Protein AF-A0AAV4DR13-F1 (afdb_monomer_lite)

Sequence (165 aa):
MATIQSHQEHNSDQFRDYDYERSIERLSKRLAYLLRYGAIKEGLDVDDNGYVELKNLCSTNLLKNYPEEEVLKSIKSSTSNRHTKRYDCRERNGQTYVRAAYLRNFERSPYHGKTKVKTLFEVSIVCVLNNLEDFDLESFPEEHILSNERNRVTTGTENEQGRNK

Structure (mmCIF, N/CA/C/O backbone):
data_AF-A0AAV4DR13-F1
#
_entry.id   AF-A0AAV4DR13-F1
#
loop_
_atom_site.group_PDB
_atom_site.id
_atom_site.type_symbol
_atom_site.label_atom_id
_atom_site.label_alt_id
_atom_site.label_comp_id
_atom_site.label_asym_id
_atom_site.label_entity_id
_atom_site.label_seq_id
_atom_site.pdbx_PDB_ins_code
_atom_site.Cartn_x
_atom_site.Cartn_y
_atom_site.Cartn_z
_atom_site.occupancy
_atom_site.B_iso_or_equiv
_atom_site.auth_seq_id
_atom_site.auth_comp_id
_atom_site.auth_asym_id
_atom_site.auth_atom_id
_atom_site.pdbx_PDB_model_num
ATOM 1 N N . MET A 1 1 ? 5.158 -15.222 61.731 1.00 36.53 1 MET A N 1
ATOM 2 C CA . MET A 1 1 ? 5.735 -15.761 60.482 1.00 36.53 1 MET A CA 1
ATOM 3 C C . MET A 1 1 ? 4.866 -15.327 59.316 1.00 36.53 1 MET A C 1
ATOM 5 O O . MET A 1 1 ? 3.891 -15.996 59.014 1.00 36.53 1 MET A O 1
ATOM 9 N N . ALA A 1 2 ? 5.166 -14.180 58.715 1.00 46.34 2 ALA A N 1
ATOM 10 C CA . ALA A 1 2 ? 4.504 -13.724 57.498 1.00 46.34 2 ALA A CA 1
ATOM 11 C C . ALA A 1 2 ? 5.487 -12.868 56.695 1.00 46.34 2 ALA A C 1
ATOM 13 O O . ALA A 1 2 ? 6.345 -12.221 57.298 1.00 46.34 2 ALA A O 1
ATOM 14 N N . THR A 1 3 ? 5.282 -12.833 55.377 1.00 48.25 3 THR A N 1
ATOM 15 C CA . THR A 1 3 ? 5.924 -11.976 54.356 1.00 48.25 3 THR A CA 1
ATOM 16 C C . THR A 1 3 ? 6.957 -12.673 53.471 1.00 48.25 3 THR A C 1
ATOM 18 O O . THR A 1 3 ? 8.138 -12.388 53.587 1.00 48.25 3 THR A O 1
ATOM 21 N N . ILE A 1 4 ? 6.497 -13.523 52.539 1.00 50.16 4 ILE A N 1
ATOM 22 C CA . ILE A 1 4 ? 7.116 -13.711 51.207 1.00 50.16 4 ILE A CA 1
ATOM 23 C C . ILE A 1 4 ? 5.999 -14.102 50.217 1.00 50.16 4 ILE A C 1
ATOM 25 O O . ILE A 1 4 ? 5.771 -15.280 49.967 1.00 50.16 4 ILE A O 1
ATOM 29 N N . GLN A 1 5 ? 5.241 -13.130 49.701 1.00 49.84 5 GLN A N 1
ATOM 30 C CA . GLN A 1 5 ? 4.237 -13.358 48.645 1.00 49.84 5 GLN A CA 1
ATOM 31 C C . GLN A 1 5 ? 3.883 -12.026 47.955 1.00 49.84 5 GLN A C 1
ATOM 33 O O . GLN A 1 5 ? 2.779 -11.518 48.084 1.00 49.84 5 GLN A O 1
ATOM 38 N N . SER A 1 6 ? 4.851 -11.381 47.293 1.00 46.28 6 SER A N 1
ATOM 39 C CA . SER A 1 6 ? 4.581 -10.141 46.531 1.00 46.28 6 SER A CA 1
ATOM 40 C C . SER A 1 6 ? 5.582 -9.833 45.404 1.00 46.28 6 SER A C 1
ATOM 42 O O . SER A 1 6 ? 5.671 -8.695 44.950 1.00 46.28 6 SER A O 1
ATOM 44 N N . HIS A 1 7 ? 6.355 -10.813 44.917 1.00 46.06 7 HIS A N 1
ATOM 45 C CA . HIS A 1 7 ? 7.421 -10.560 43.925 1.00 46.06 7 HIS A CA 1
ATOM 46 C C . HIS A 1 7 ? 7.294 -11.308 42.587 1.00 46.06 7 HIS A C 1
ATOM 48 O O . HIS A 1 7 ? 8.222 -11.248 41.787 1.00 46.06 7 HIS A O 1
ATOM 54 N N . GLN A 1 8 ? 6.168 -11.968 42.289 1.00 47.41 8 GLN A N 1
ATOM 55 C CA . GLN A 1 8 ? 6.023 -12.729 41.032 1.00 47.41 8 GLN A CA 1
ATOM 56 C C . GLN A 1 8 ? 5.055 -12.151 39.984 1.00 47.41 8 GLN A C 1
ATOM 58 O O . GLN A 1 8 ? 5.131 -12.574 38.837 1.00 47.41 8 GLN A O 1
ATOM 63 N N . GLU A 1 9 ? 4.220 -11.158 40.297 1.00 50.38 9 GLU A N 1
ATOM 64 C CA . GLU A 1 9 ? 3.181 -10.689 39.353 1.00 50.38 9 GLU A CA 1
ATOM 65 C C . GLU A 1 9 ? 3.634 -9.553 38.412 1.00 50.38 9 GLU A C 1
ATOM 67 O O . GLU A 1 9 ? 3.063 -9.362 37.345 1.00 50.38 9 GLU A O 1
ATOM 72 N N . HIS A 1 10 ? 4.717 -8.835 38.730 1.00 49.06 10 HIS A N 1
ATOM 73 C CA . HIS A 1 10 ? 5.124 -7.647 37.961 1.00 49.06 10 HIS A CA 1
ATOM 74 C C . HIS A 1 10 ? 5.841 -7.932 36.625 1.00 49.06 10 HIS A C 1
ATOM 76 O O . HIS A 1 10 ? 5.950 -7.034 35.791 1.00 49.06 10 HIS A O 1
ATOM 82 N N . ASN A 1 11 ? 6.331 -9.157 36.403 1.00 55.53 11 ASN A N 1
ATOM 83 C CA . ASN A 1 11 ? 7.100 -9.513 35.199 1.00 55.53 11 ASN A CA 1
ATOM 84 C C . ASN A 1 11 ? 6.222 -9.956 34.014 1.00 55.53 11 ASN A C 1
ATOM 86 O O . ASN A 1 11 ? 6.644 -9.834 32.866 1.00 55.53 11 ASN A O 1
ATOM 90 N N . SER A 1 12 ? 5.011 -10.467 34.262 1.00 59.28 12 SER A N 1
ATOM 91 C CA . SER A 1 12 ? 4.116 -10.948 33.198 1.00 59.28 12 SER A CA 1
ATOM 92 C C . SER A 1 12 ? 3.449 -9.817 32.413 1.00 59.28 12 SER A C 1
ATOM 94 O O . SER A 1 12 ? 3.249 -9.960 31.208 1.00 59.28 12 SER A O 1
ATOM 96 N N . ASP A 1 13 ? 3.150 -8.692 33.066 1.00 61.81 13 ASP A N 1
ATOM 97 C CA . ASP A 1 13 ? 2.506 -7.542 32.416 1.00 61.81 13 ASP A CA 1
ATOM 98 C C . ASP A 1 13 ? 3.488 -6.741 31.551 1.00 61.81 13 ASP A C 1
ATOM 100 O O . ASP A 1 13 ? 3.164 -6.403 30.414 1.00 61.81 13 ASP A O 1
ATOM 104 N N . GLN A 1 14 ? 4.731 -6.542 32.010 1.00 65.50 14 GLN A N 1
ATOM 105 C CA . GLN A 1 14 ? 5.763 -5.869 31.203 1.00 65.50 14 GLN A CA 1
ATOM 106 C C . GLN A 1 14 ? 6.098 -6.625 29.910 1.00 65.50 14 GLN A C 1
ATOM 108 O O . GLN A 1 14 ? 6.362 -6.007 28.879 1.00 65.50 14 GLN A O 1
ATOM 113 N N . PHE A 1 15 ? 6.077 -7.961 29.943 1.00 63.91 15 PHE A N 1
ATOM 114 C CA . PHE A 1 15 ? 6.335 -8.776 28.755 1.00 63.91 15 PHE A CA 1
ATOM 115 C C . PHE A 1 15 ? 5.200 -8.659 27.724 1.00 63.91 15 PHE A C 1
ATOM 117 O O . PHE A 1 15 ? 5.446 -8.602 26.519 1.00 63.91 15 PHE A O 1
ATOM 124 N N . ARG A 1 16 ? 3.951 -8.567 28.200 1.00 71.12 16 ARG A N 1
ATOM 125 C CA . ARG A 1 16 ? 2.759 -8.415 27.356 1.00 71.12 16 ARG A CA 1
ATOM 126 C C . ARG A 1 16 ? 2.733 -7.078 26.614 1.00 71.12 16 ARG A C 1
ATOM 128 O O . ARG A 1 16 ? 2.368 -7.051 25.438 1.00 71.12 16 ARG A O 1
ATOM 135 N N . ASP A 1 17 ? 3.152 -6.003 27.277 1.00 77.69 17 ASP A N 1
ATOM 136 C CA . ASP A 1 17 ? 3.181 -4.662 26.687 1.00 77.69 17 ASP A CA 1
ATOM 137 C C . ASP A 1 17 ? 4.208 -4.552 25.550 1.00 77.69 17 ASP A C 1
ATOM 139 O O . ASP A 1 17 ? 3.898 -4.004 24.490 1.00 77.69 17 ASP A O 1
ATOM 143 N N . TYR A 1 18 ? 5.391 -5.158 25.702 1.00 84.62 18 TYR A N 1
ATOM 144 C CA . TYR A 1 18 ? 6.430 -5.128 24.667 1.00 84.62 18 TYR A CA 1
ATOM 145 C C . TYR A 1 18 ? 5.992 -5.804 23.357 1.00 84.62 18 TYR A C 1
ATOM 147 O O . TYR A 1 18 ? 6.175 -5.262 22.260 1.00 84.62 18 TYR A O 1
ATOM 155 N N . ASP A 1 19 ? 5.386 -6.990 23.450 1.00 84.00 19 ASP A N 1
ATOM 156 C CA . ASP A 1 19 ? 4.913 -7.719 22.270 1.00 84.00 19 ASP A CA 1
ATOM 157 C C . ASP A 1 19 ? 3.757 -6.991 21.569 1.00 84.00 19 ASP A C 1
ATOM 159 O O . ASP A 1 19 ? 3.678 -6.979 20.332 1.00 84.00 19 ASP A O 1
ATOM 163 N N . TYR A 1 20 ? 2.890 -6.333 22.342 1.00 84.75 20 TYR A N 1
ATOM 164 C CA . TYR A 1 20 ? 1.795 -5.531 21.811 1.00 84.75 20 TYR A CA 1
ATOM 165 C C . TYR A 1 20 ? 2.299 -4.283 21.072 1.00 84.75 20 TYR A C 1
ATOM 167 O O . TYR A 1 20 ? 1.905 -4.048 19.924 1.00 84.75 20 TYR A O 1
ATOM 175 N N . GLU A 1 21 ? 3.233 -3.530 21.658 1.00 86.62 21 GLU A N 1
ATOM 176 C CA . GLU A 1 21 ? 3.866 -2.379 21.001 1.00 86.62 21 GLU A CA 1
ATOM 177 C C . GLU A 1 21 ? 4.530 -2.780 19.680 1.00 86.62 21 GLU A C 1
ATOM 179 O O . GLU A 1 21 ? 4.336 -2.135 18.643 1.00 86.62 21 GLU A O 1
ATOM 184 N N . ARG A 1 22 ? 5.245 -3.910 19.677 1.00 89.19 22 ARG A N 1
ATOM 185 C CA . ARG A 1 22 ? 5.878 -4.454 18.472 1.00 89.19 22 ARG A CA 1
ATOM 186 C C . ARG A 1 22 ? 4.856 -4.851 17.408 1.00 89.19 22 ARG A C 1
ATOM 188 O O . ARG A 1 22 ? 5.109 -4.682 16.210 1.00 89.19 22 ARG A O 1
ATOM 195 N N . SER A 1 23 ? 3.706 -5.387 17.817 1.00 89.12 23 SER A N 1
ATOM 196 C CA . SER A 1 23 ? 2.599 -5.706 16.912 1.00 89.12 23 SER A CA 1
ATOM 197 C C . SER A 1 23 ? 2.030 -4.446 16.249 1.00 89.12 23 SER A C 1
ATOM 199 O O . SER A 1 23 ? 1.893 -4.415 15.021 1.00 89.12 23 SER A O 1
ATOM 201 N N . ILE A 1 24 ? 1.799 -3.378 17.024 1.00 88.94 24 ILE A N 1
ATOM 202 C CA . ILE A 1 24 ? 1.322 -2.080 16.516 1.00 88.94 24 ILE A CA 1
ATOM 203 C C . ILE A 1 24 ? 2.337 -1.450 15.560 1.00 88.94 24 ILE A C 1
ATOM 205 O O . ILE A 1 24 ? 1.964 -0.899 14.517 1.00 88.94 24 ILE A O 1
ATOM 209 N N . GLU A 1 25 ? 3.627 -1.518 15.889 1.00 91.19 25 GLU A N 1
ATOM 210 C CA . GLU A 1 25 ? 4.687 -0.980 15.040 1.00 91.19 25 GLU A CA 1
ATOM 211 C C . GLU A 1 25 ? 4.711 -1.695 13.678 1.00 91.19 25 GLU A C 1
ATOM 213 O O . GLU A 1 25 ? 4.755 -1.054 12.621 1.00 91.19 25 GLU A O 1
ATOM 218 N N . ARG A 1 26 ? 4.616 -3.032 13.687 1.00 93.25 26 ARG A N 1
ATOM 219 C CA . ARG A 1 26 ? 4.531 -3.853 12.469 1.00 93.25 26 ARG A CA 1
ATOM 220 C C . ARG A 1 26 ? 3.293 -3.511 11.649 1.00 93.25 26 ARG A C 1
ATOM 222 O O . ARG A 1 26 ? 3.421 -3.317 10.439 1.00 93.25 26 ARG A O 1
ATOM 229 N N . LEU A 1 27 ? 2.131 -3.390 12.289 1.00 94.50 27 LEU A N 1
ATOM 230 C CA . LEU A 1 27 ? 0.888 -2.978 11.636 1.00 94.50 27 LEU A CA 1
ATOM 231 C C . LEU A 1 27 ? 1.048 -1.609 10.963 1.00 94.50 27 LEU A C 1
ATOM 233 O O . LEU A 1 27 ? 0.746 -1.453 9.781 1.00 94.50 27 LEU A O 1
ATOM 237 N N . SER A 1 28 ? 1.614 -0.637 11.678 1.00 93.19 28 SER A N 1
ATOM 238 C CA . SER A 1 28 ? 1.835 0.721 11.172 1.00 93.19 28 SER A CA 1
ATOM 239 C C . SER A 1 28 ? 2.744 0.746 9.941 1.00 93.19 28 SER A C 1
ATOM 241 O O . SER A 1 28 ? 2.460 1.466 8.981 1.00 93.19 28 SER A O 1
ATOM 243 N N . LYS A 1 29 ? 3.819 -0.056 9.940 1.00 93.94 29 LYS A N 1
ATOM 244 C CA . LYS A 1 29 ? 4.727 -0.196 8.789 1.00 93.94 29 LYS A CA 1
ATOM 245 C C . LYS A 1 29 ? 4.033 -0.858 7.597 1.00 93.94 29 LYS A C 1
ATOM 247 O O . LYS A 1 29 ? 4.168 -0.372 6.477 1.00 93.94 29 LYS A O 1
ATOM 252 N N . ARG A 1 30 ? 3.254 -1.919 7.832 1.00 95.38 30 ARG A N 1
ATOM 253 C CA . ARG A 1 30 ? 2.489 -2.617 6.782 1.00 95.38 30 ARG A CA 1
ATOM 254 C C . ARG A 1 30 ? 1.429 -1.717 6.150 1.00 95.38 30 ARG A C 1
ATOM 256 O O . ARG A 1 30 ? 1.325 -1.682 4.929 1.00 95.38 30 ARG A O 1
ATOM 263 N N . LEU A 1 31 ? 0.702 -0.944 6.957 1.00 95.38 31 LEU A N 1
ATOM 264 C CA . LEU A 1 31 ? -0.274 0.034 6.469 1.00 95.38 31 LEU A CA 1
ATOM 265 C C . LEU A 1 31 ? 0.381 1.129 5.631 1.00 95.38 31 LEU A C 1
ATOM 267 O O . LEU A 1 31 ? -0.118 1.461 4.557 1.00 95.38 31 LEU A O 1
ATOM 271 N N . ALA A 1 32 ? 1.514 1.662 6.094 1.00 94.62 32 ALA A N 1
ATOM 272 C CA . ALA A 1 32 ? 2.260 2.656 5.337 1.00 94.62 32 ALA A CA 1
ATOM 273 C C . ALA A 1 32 ? 2.735 2.085 3.996 1.00 94.62 32 ALA A C 1
ATOM 275 O O . ALA A 1 32 ? 2.589 2.759 2.982 1.00 94.62 32 ALA A O 1
ATOM 276 N N . TYR A 1 33 ? 3.251 0.851 3.984 1.00 95.25 33 TYR A N 1
ATOM 277 C CA . TYR A 1 33 ? 3.654 0.172 2.755 1.00 95.25 33 TYR A CA 1
ATOM 278 C C . TYR A 1 33 ? 2.481 0.022 1.784 1.00 95.25 33 TYR A C 1
ATOM 280 O O . TYR A 1 33 ? 2.553 0.521 0.663 1.00 95.25 33 TYR A O 1
ATOM 288 N N . LEU A 1 34 ? 1.384 -0.598 2.225 1.00 94.88 34 LEU A N 1
ATOM 289 C CA . LEU A 1 34 ? 0.209 -0.852 1.393 1.00 94.88 34 LEU A CA 1
ATOM 290 C C . LEU A 1 34 ? -0.364 0.445 0.813 1.00 94.88 34 LEU A C 1
ATOM 292 O O . LEU A 1 34 ? -0.504 0.569 -0.398 1.00 94.88 34 LEU A O 1
ATOM 296 N N . LEU A 1 35 ? -0.635 1.442 1.655 1.00 95.06 35 LEU A N 1
ATOM 297 C CA . LEU A 1 35 ? -1.348 2.654 1.238 1.00 95.06 35 LEU A CA 1
ATOM 298 C C . LEU A 1 35 ? -0.480 3.679 0.495 1.00 95.06 35 LEU A C 1
ATOM 300 O O . LEU A 1 35 ? -1.024 4.647 -0.038 1.00 95.06 35 LEU A O 1
ATOM 304 N N . ARG A 1 36 ? 0.848 3.509 0.475 1.00 94.56 36 ARG A N 1
ATOM 305 C CA . ARG A 1 36 ? 1.765 4.397 -0.260 1.00 94.56 36 ARG A CA 1
ATOM 306 C C . ARG A 1 36 ? 2.386 3.755 -1.489 1.00 94.56 36 ARG A C 1
ATOM 308 O O . ARG A 1 36 ? 2.625 4.479 -2.446 1.00 94.56 36 ARG A O 1
ATOM 315 N N . TYR A 1 37 ? 2.633 2.448 -1.464 1.00 93.50 37 TYR A N 1
ATOM 316 C CA . TYR A 1 37 ? 3.424 1.760 -2.487 1.00 93.50 37 TYR A CA 1
ATOM 317 C C . TYR A 1 37 ? 2.747 0.468 -2.959 1.00 93.50 37 TYR A C 1
ATOM 319 O O . TYR A 1 37 ? 2.525 0.283 -4.151 1.00 93.50 37 TYR A O 1
ATOM 327 N N . GLY A 1 38 ? 2.382 -0.410 -2.024 1.00 89.50 38 GLY A N 1
ATOM 328 C CA . GLY A 1 38 ? 2.065 -1.809 -2.307 1.00 89.50 38 GLY A CA 1
ATOM 329 C C . GLY A 1 38 ? 0.629 -2.118 -2.728 1.00 89.50 38 GLY A C 1
ATOM 330 O O . GLY A 1 38 ? 0.378 -3.255 -3.103 1.00 89.50 38 GLY A O 1
ATOM 331 N N . ALA A 1 39 ? -0.319 -1.175 -2.672 1.00 91.44 39 ALA A N 1
ATOM 332 C CA . ALA A 1 39 ? -1.738 -1.488 -2.891 1.00 91.44 39 ALA A CA 1
ATOM 333 C C . ALA A 1 39 ? -2.003 -2.172 -4.243 1.00 91.44 39 ALA A C 1
ATOM 335 O O . ALA A 1 39 ? -2.567 -3.262 -4.274 1.00 91.44 39 ALA A O 1
ATOM 336 N N . ILE A 1 40 ? -1.524 -1.581 -5.341 1.00 89.62 40 ILE A N 1
ATOM 337 C CA . ILE A 1 40 ? -1.701 -2.133 -6.694 1.00 89.62 40 ILE A CA 1
ATOM 338 C C . ILE A 1 40 ? -0.989 -3.487 -6.829 1.00 89.62 40 ILE A C 1
ATOM 340 O O . ILE A 1 40 ? -1.532 -4.433 -7.397 1.00 89.62 40 ILE A O 1
ATOM 344 N N . LYS A 1 41 ? 0.219 -3.599 -6.269 1.00 85.31 41 LYS A N 1
ATOM 345 C CA . LYS A 1 41 ? 1.040 -4.817 -6.308 1.00 85.31 41 LYS A CA 1
ATOM 346 C C . LYS A 1 41 ? 0.405 -5.992 -5.564 1.00 85.31 41 LYS A C 1
ATOM 348 O O . LYS A 1 41 ? 0.497 -7.126 -6.021 1.00 85.31 41 LYS A O 1
ATOM 353 N N . GLU A 1 42 ? -0.262 -5.721 -4.448 1.00 87.44 42 GLU A N 1
ATOM 354 C CA . GLU A 1 42 ? -1.015 -6.714 -3.674 1.00 87.44 42 GLU A CA 1
ATOM 355 C C . GLU A 1 42 ? -2.414 -6.987 -4.263 1.00 87.44 42 GLU A C 1
ATOM 357 O O . GLU A 1 42 ? -3.193 -7.739 -3.680 1.00 87.44 42 GLU A O 1
ATOM 362 N N . GLY A 1 43 ? -2.732 -6.413 -5.431 1.00 86.62 43 GLY A N 1
ATOM 363 C CA . GLY A 1 43 ? -3.979 -6.655 -6.155 1.00 86.62 43 GLY A CA 1
ATOM 364 C C . GLY A 1 43 ? -5.189 -5.907 -5.597 1.00 86.62 43 GLY A C 1
ATOM 365 O O . GLY A 1 43 ? -6.321 -6.304 -5.873 1.00 86.62 43 GLY A O 1
ATOM 366 N N . LEU A 1 44 ? -4.972 -4.851 -4.808 1.00 90.81 44 LEU A N 1
ATOM 367 C CA . LEU A 1 44 ? -6.050 -3.988 -4.336 1.00 90.81 44 LEU A CA 1
ATOM 368 C C . LEU A 1 44 ? -6.500 -3.048 -5.449 1.00 90.81 44 LEU A C 1
ATOM 370 O O . LEU A 1 44 ? -5.682 -2.502 -6.190 1.00 90.81 44 LEU A O 1
ATOM 374 N N . ASP A 1 45 ? -7.809 -2.835 -5.514 1.00 90.50 45 ASP A N 1
ATOM 375 C CA . ASP A 1 45 ? -8.393 -1.821 -6.379 1.00 90.50 45 ASP A CA 1
ATOM 376 C C . ASP A 1 45 ? -8.216 -0.442 -5.734 1.00 90.50 45 ASP A C 1
ATOM 378 O O . ASP A 1 45 ? -8.567 -0.239 -4.564 1.00 90.50 45 ASP A O 1
ATOM 382 N N . VAL A 1 46 ? -7.613 0.481 -6.479 1.00 92.06 46 VAL A N 1
ATOM 383 C CA . VAL A 1 46 ? -7.269 1.822 -6.008 1.00 92.06 46 VAL A CA 1
ATOM 384 C C . VAL A 1 46 ? -7.943 2.835 -6.922 1.00 92.06 46 VAL A C 1
ATOM 386 O O . VAL A 1 46 ? -7.648 2.887 -8.111 1.00 92.06 46 VAL A O 1
ATOM 389 N N . ASP A 1 47 ? -8.819 3.659 -6.349 1.00 91.56 47 ASP A N 1
ATOM 390 C CA . ASP A 1 47 ? -9.469 4.774 -7.053 1.00 91.56 47 ASP A CA 1
ATOM 391 C C . ASP A 1 47 ? -8.426 5.818 -7.511 1.00 91.56 47 ASP A C 1
ATOM 393 O O . ASP A 1 47 ? -7.354 5.935 -6.912 1.00 91.56 47 ASP A O 1
ATOM 397 N N . ASP A 1 48 ? -8.769 6.668 -8.482 1.00 88.31 48 ASP A N 1
ATOM 398 C CA . ASP A 1 48 ? -7.928 7.763 -9.001 1.00 88.31 48 ASP A CA 1
ATOM 399 C C . ASP A 1 48 ? -7.424 8.694 -7.881 1.00 88.31 48 ASP A C 1
ATOM 401 O O . ASP A 1 48 ? -6.350 9.294 -7.940 1.00 88.31 48 ASP A O 1
ATOM 405 N N . ASN A 1 49 ? -8.197 8.787 -6.798 1.00 91.00 49 ASN A N 1
ATOM 406 C CA . ASN A 1 49 ? -7.882 9.575 -5.609 1.00 91.00 49 ASN A CA 1
ATOM 407 C C . ASN A 1 49 ? -6.987 8.853 -4.578 1.00 91.00 49 ASN A C 1
ATOM 409 O O . ASN A 1 49 ? -6.698 9.418 -3.510 1.00 91.00 49 ASN A O 1
ATOM 413 N N . GLY A 1 50 ? -6.575 7.617 -4.865 1.00 90.31 50 GLY A N 1
ATOM 414 C CA . GLY A 1 50 ? -5.747 6.765 -4.014 1.00 90.31 50 GLY A CA 1
ATOM 415 C C . GLY A 1 50 ? -6.501 6.038 -2.898 1.00 90.31 50 GLY A C 1
ATOM 416 O O . GLY A 1 50 ? -5.861 5.628 -1.931 1.00 90.31 50 GLY A O 1
ATOM 417 N N . TYR A 1 51 ? -7.834 5.947 -2.969 1.00 95.44 51 TYR A N 1
ATOM 418 C CA . TYR A 1 51 ? -8.650 5.271 -1.954 1.00 95.44 51 TYR A CA 1
ATOM 419 C C . TYR A 1 51 ? -8.763 3.777 -2.215 1.00 95.44 51 TYR A C 1
ATOM 421 O O . TYR A 1 51 ? -8.934 3.354 -3.353 1.00 95.44 51 TYR A O 1
ATOM 429 N N . VAL A 1 52 ? -8.749 3.013 -1.125 1.00 95.12 52 VAL A N 1
ATOM 430 C CA . VAL A 1 52 ? -8.931 1.563 -1.109 1.00 95.12 52 VAL A CA 1
ATOM 431 C C . VAL A 1 52 ? -10.015 1.211 -0.099 1.00 95.12 52 VAL A C 1
ATOM 433 O O . VAL A 1 52 ? -10.086 1.816 0.972 1.00 95.12 52 VAL A O 1
ATOM 436 N N . GLU A 1 53 ? -10.867 0.242 -0.422 1.00 95.75 53 GLU A N 1
ATOM 437 C CA . GLU A 1 53 ? -11.867 -0.278 0.514 1.00 95.75 53 GLU A CA 1
ATOM 438 C C . GLU A 1 53 ? -11.181 -0.985 1.697 1.00 95.75 53 GLU A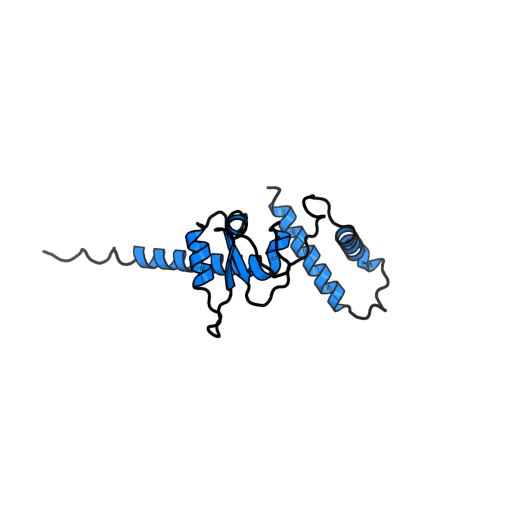 C 1
ATOM 440 O O . GLU A 1 53 ? -10.334 -1.862 1.506 1.00 95.75 53 GLU A O 1
ATOM 445 N N . LEU A 1 54 ? -11.559 -0.627 2.928 1.00 95.25 54 LEU A N 1
ATOM 446 C CA . LEU A 1 54 ? -10.967 -1.160 4.159 1.00 95.25 54 LEU A CA 1
ATOM 447 C C . LEU A 1 54 ? -11.085 -2.687 4.243 1.00 95.25 54 LEU A C 1
ATOM 449 O O . LEU A 1 54 ? -10.125 -3.365 4.601 1.00 95.25 54 LEU A O 1
ATOM 453 N N . LYS A 1 55 ? -12.234 -3.235 3.843 1.00 93.88 55 LYS A N 1
ATOM 454 C CA . LYS A 1 55 ? -12.483 -4.677 3.845 1.00 93.88 55 LYS A CA 1
ATOM 455 C C . LYS A 1 55 ? -11.506 -5.428 2.934 1.00 93.88 55 LYS A C 1
ATOM 457 O O . LYS A 1 55 ? -10.903 -6.419 3.348 1.00 93.88 55 LYS A O 1
ATOM 462 N N . ASN A 1 56 ? -11.287 -4.917 1.721 1.00 93.69 56 ASN A N 1
ATOM 463 C CA . ASN A 1 56 ? -10.320 -5.496 0.784 1.00 93.69 56 ASN A CA 1
ATOM 464 C C . ASN A 1 56 ? -8.892 -5.347 1.316 1.00 93.69 56 ASN A C 1
ATOM 466 O O . ASN A 1 56 ? -8.112 -6.296 1.259 1.00 93.69 56 ASN A O 1
ATOM 470 N N . LEU A 1 57 ? -8.563 -4.202 1.917 1.00 94.69 57 LEU A N 1
ATOM 471 C CA . LEU A 1 57 ? -7.270 -3.971 2.557 1.00 94.69 57 LEU A CA 1
ATOM 472 C C . LEU A 1 57 ? -6.979 -5.010 3.663 1.00 94.69 57 LEU A C 1
ATOM 474 O O . LEU A 1 57 ? -5.898 -5.604 3.673 1.00 94.69 57 LEU A O 1
ATOM 478 N N . CYS A 1 58 ? -7.944 -5.285 4.544 1.00 94.19 58 CYS A N 1
ATOM 479 C CA . CYS A 1 58 ? -7.838 -6.290 5.609 1.00 94.19 58 CYS A CA 1
ATOM 480 C C . CYS A 1 58 ? -7.739 -7.729 5.079 1.00 94.19 58 CYS A C 1
ATOM 482 O O . CYS A 1 58 ? -7.138 -8.580 5.730 1.00 94.19 58 CYS A O 1
ATOM 484 N N . SER A 1 59 ? -8.263 -7.999 3.880 1.00 92.69 59 SER A N 1
ATOM 485 C CA . SER A 1 59 ? -8.177 -9.321 3.244 1.00 92.69 59 SER A CA 1
ATOM 486 C C . SER A 1 59 ? -6.780 -9.671 2.704 1.00 92.69 59 SER A C 1
ATOM 488 O O . SER A 1 59 ? -6.507 -10.830 2.388 1.00 92.69 59 SER A O 1
ATOM 490 N N . THR A 1 60 ? -5.867 -8.696 2.617 1.00 92.31 60 THR A N 1
ATOM 491 C CA . THR A 1 60 ? -4.503 -8.931 2.121 1.00 92.31 60 THR A CA 1
ATOM 492 C C . THR A 1 60 ? -3.695 -9.840 3.043 1.00 92.31 60 THR A C 1
ATOM 494 O O . THR A 1 60 ? -3.823 -9.807 4.267 1.00 92.31 60 THR A O 1
ATOM 497 N N . ASN A 1 61 ? -2.751 -10.599 2.476 1.00 89.69 61 ASN A N 1
ATOM 498 C CA . ASN A 1 61 ? -1.859 -11.466 3.256 1.00 89.69 61 ASN A CA 1
ATOM 499 C C . ASN A 1 61 ? -1.055 -10.719 4.331 1.00 89.69 61 ASN A C 1
ATOM 501 O O . ASN A 1 61 ? -0.670 -11.316 5.336 1.00 89.69 61 ASN A O 1
ATOM 505 N N . LEU A 1 62 ? -0.806 -9.426 4.120 1.00 90.38 62 LEU A N 1
ATOM 506 C CA . LEU A 1 62 ? -0.090 -8.571 5.059 1.00 90.38 62 LEU A CA 1
ATOM 507 C C . LEU A 1 62 ? -0.942 -8.197 6.281 1.00 90.38 62 LEU A C 1
ATOM 509 O O . LEU A 1 62 ? -0.376 -7.992 7.358 1.00 90.38 62 LEU A O 1
ATOM 513 N N . LEU A 1 63 ? -2.270 -8.129 6.142 1.00 93.31 63 LEU A N 1
ATOM 514 C CA . LEU A 1 63 ? -3.179 -7.659 7.192 1.00 93.31 63 LEU A CA 1
ATOM 515 C C . LEU A 1 63 ? -4.187 -8.700 7.692 1.00 93.31 63 LEU A C 1
ATOM 517 O O . LEU A 1 63 ? -4.805 -8.452 8.717 1.00 93.31 63 LEU A O 1
ATOM 521 N N . LYS A 1 64 ? -4.280 -9.883 7.075 1.00 89.62 64 LYS A N 1
ATOM 522 C CA . LYS A 1 64 ? -5.252 -10.940 7.422 1.00 89.62 64 LYS A CA 1
ATOM 523 C C . LYS A 1 64 ? -5.282 -11.386 8.891 1.00 89.62 64 LYS A C 1
ATOM 525 O O . LYS A 1 64 ? -6.265 -11.968 9.328 1.00 89.62 64 LYS A O 1
ATOM 530 N N . ASN A 1 65 ? -4.200 -11.156 9.636 1.00 90.31 65 ASN A N 1
ATOM 531 C CA . ASN A 1 65 ? -4.099 -11.518 11.054 1.00 90.31 65 ASN A CA 1
ATOM 532 C C . ASN A 1 65 ? -4.575 -10.400 11.996 1.00 90.31 65 ASN A C 1
ATOM 534 O O . ASN A 1 65 ? -4.572 -10.603 13.206 1.00 90.31 65 ASN A O 1
ATOM 538 N N . TYR A 1 66 ? -4.929 -9.227 11.467 1.00 92.00 66 TYR A N 1
ATOM 539 C CA . TYR A 1 66 ? -5.408 -8.091 12.244 1.00 92.00 66 TYR A CA 1
ATOM 540 C C . TYR A 1 66 ? -6.916 -7.921 12.035 1.00 92.00 66 TYR A C 1
ATOM 542 O O . TYR A 1 66 ? -7.370 -7.897 10.887 1.00 92.00 66 TYR A O 1
ATOM 550 N N . PRO A 1 67 ? -7.707 -7.778 13.110 1.00 92.75 67 PRO A N 1
ATOM 551 C CA . PRO A 1 67 ? -9.125 -7.488 12.990 1.00 92.75 67 PRO A CA 1
ATOM 552 C C . PRO A 1 67 ? -9.339 -6.098 12.379 1.00 92.75 67 PRO A C 1
ATOM 554 O O . PRO A 1 67 ? -8.572 -5.162 12.618 1.00 92.75 67 PRO A O 1
ATOM 557 N N . GLU A 1 68 ? -10.415 -5.955 11.607 1.00 93.31 68 GLU A N 1
ATOM 558 C CA . GLU A 1 68 ? -10.740 -4.715 10.890 1.00 93.31 68 GLU A CA 1
ATOM 559 C C . GLU A 1 68 ? -10.826 -3.501 11.828 1.00 93.31 68 GLU A C 1
ATOM 561 O O . GLU A 1 68 ? -10.324 -2.424 11.505 1.00 93.31 68 GLU A O 1
ATOM 566 N N . GLU A 1 69 ? -11.377 -3.686 13.028 1.00 93.06 69 GLU A N 1
ATOM 567 C CA . GLU A 1 69 ? -11.482 -2.636 14.044 1.00 93.06 69 GLU A CA 1
ATOM 568 C C . GLU A 1 69 ? -10.115 -2.130 14.522 1.00 93.06 69 GLU A C 1
ATOM 570 O O . GLU A 1 69 ? -9.928 -0.925 14.699 1.00 93.06 69 GLU A O 1
ATOM 575 N N . GLU A 1 70 ? -9.138 -3.025 14.701 1.00 92.94 70 GLU A N 1
ATOM 576 C CA . GLU A 1 70 ? -7.779 -2.655 15.108 1.00 92.94 70 GLU A CA 1
ATOM 577 C C . GLU A 1 70 ? -7.065 -1.904 13.985 1.00 92.94 70 GLU A C 1
ATOM 579 O O . GLU A 1 70 ? -6.426 -0.877 14.231 1.00 92.94 70 GLU A O 1
ATOM 584 N N . VAL A 1 71 ? -7.237 -2.360 12.741 1.00 94.50 71 VAL A N 1
ATOM 585 C CA . VAL A 1 71 ? -6.719 -1.665 11.560 1.00 94.50 71 VAL A CA 1
ATOM 586 C C . VAL A 1 71 ? -7.318 -0.263 11.469 1.00 94.50 71 VAL A C 1
ATOM 588 O O . VAL A 1 71 ? -6.583 0.718 11.350 1.00 94.50 71 VAL A O 1
ATOM 591 N N . LEU A 1 72 ? -8.639 -0.138 11.600 1.00 94.56 72 LEU A N 1
ATOM 592 C CA . LEU A 1 72 ? -9.325 1.148 11.553 1.00 94.56 72 LEU A CA 1
ATOM 593 C C . LEU A 1 72 ? -8.896 2.070 12.698 1.00 94.56 72 LEU A C 1
ATOM 595 O O . LEU A 1 72 ? -8.672 3.264 12.480 1.00 94.56 72 LEU A O 1
ATOM 599 N N . LYS A 1 73 ? -8.745 1.530 13.910 1.00 93.62 73 LYS A N 1
ATOM 600 C CA . LYS A 1 73 ? -8.243 2.270 15.072 1.00 93.62 73 LYS A CA 1
ATOM 601 C C . LYS A 1 73 ? -6.828 2.782 14.817 1.00 93.62 73 LYS A C 1
ATOM 603 O O . LYS A 1 73 ? -6.588 3.967 15.029 1.00 93.62 73 LYS A O 1
ATOM 608 N N . SER A 1 74 ? -5.934 1.929 14.311 1.00 93.25 74 SER A N 1
ATOM 609 C CA . SER A 1 74 ? -4.560 2.293 13.944 1.00 93.25 74 SER A CA 1
ATOM 610 C C . SER A 1 74 ? -4.538 3.401 12.890 1.00 93.25 74 SER A C 1
ATOM 612 O O . SER A 1 74 ? -3.819 4.385 13.039 1.00 93.25 74 SER A O 1
ATOM 614 N N . ILE A 1 75 ? -5.384 3.308 11.862 1.00 94.44 75 ILE A N 1
ATOM 615 C CA . ILE A 1 75 ? -5.506 4.332 10.817 1.00 94.44 75 ILE A CA 1
ATOM 616 C C . ILE A 1 75 ? -5.975 5.670 11.408 1.00 94.44 75 ILE A C 1
ATOM 618 O O . ILE A 1 75 ? -5.381 6.711 11.118 1.00 94.44 75 ILE A O 1
ATOM 622 N N . LYS A 1 76 ? -7.012 5.654 12.257 1.00 93.44 76 LYS A N 1
ATOM 623 C CA . LYS A 1 76 ? -7.582 6.860 12.881 1.00 93.44 76 LYS A CA 1
ATOM 624 C C . LYS A 1 76 ? -6.624 7.525 13.875 1.00 93.44 76 LYS A C 1
ATOM 626 O O . LYS A 1 76 ? -6.609 8.753 13.951 1.00 93.44 76 LYS A O 1
ATOM 631 N N . SER A 1 77 ? -5.836 6.747 14.618 1.00 91.44 77 SER A N 1
ATOM 632 C CA . SER A 1 77 ? -4.874 7.259 15.604 1.00 91.44 77 SER A CA 1
ATOM 633 C C . SER A 1 77 ? -3.507 7.616 15.010 1.00 91.44 77 SER A C 1
ATOM 635 O O . SER A 1 77 ? -2.702 8.262 15.678 1.00 91.44 77 SER A O 1
ATOM 637 N N . SER A 1 78 ? -3.224 7.237 13.758 1.00 91.88 78 SER A N 1
ATOM 638 C CA . SER A 1 78 ? -1.905 7.443 13.160 1.00 91.88 78 SER A CA 1
ATOM 639 C C . SER A 1 78 ? -1.620 8.909 12.826 1.00 91.88 78 SER A C 1
ATOM 641 O O . SER A 1 78 ? -2.158 9.488 11.872 1.00 91.88 78 SER A O 1
ATOM 643 N N . THR A 1 79 ? -0.675 9.493 13.557 1.00 91.19 79 THR A N 1
ATOM 644 C CA . THR A 1 79 ? -0.182 10.861 13.357 1.00 91.19 79 THR A CA 1
ATOM 645 C C . THR A 1 79 ? 1.297 10.862 13.002 1.00 91.19 79 THR A C 1
ATOM 647 O O . THR A 1 79 ? 2.077 10.024 13.450 1.00 91.19 79 THR A O 1
ATOM 650 N N . SER A 1 80 ? 1.709 11.745 12.099 1.00 89.06 80 SER A N 1
ATOM 651 C CA . SER A 1 80 ? 3.114 11.940 11.742 1.0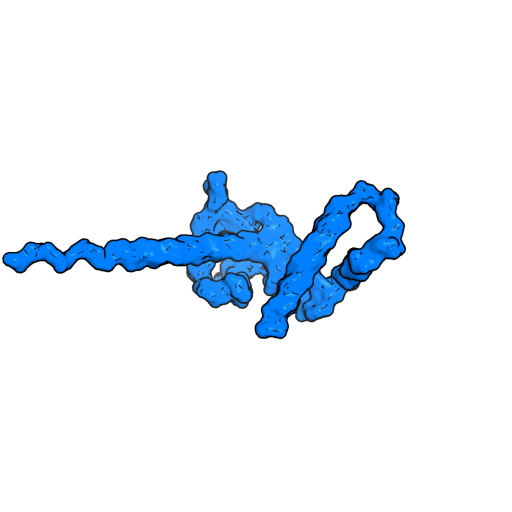0 89.06 80 SER A CA 1
ATOM 652 C C . SER A 1 80 ? 3.886 12.589 12.895 1.00 89.06 80 SER A C 1
ATOM 654 O O . SER A 1 80 ? 3.287 13.132 13.819 1.00 89.06 80 SER A O 1
ATOM 656 N N . ASN A 1 81 ? 5.217 12.635 12.798 1.00 85.81 81 ASN A N 1
ATOM 657 C CA . ASN A 1 81 ? 6.055 13.363 13.763 1.00 85.81 81 ASN A CA 1
ATOM 658 C C . ASN A 1 81 ? 5.711 14.864 13.834 1.00 85.81 81 ASN A C 1
ATOM 660 O O . ASN A 1 81 ? 6.022 15.527 14.815 1.00 85.81 81 ASN A O 1
ATOM 664 N N . ARG A 1 82 ? 5.061 15.409 12.794 1.00 88.81 82 ARG A N 1
ATOM 665 C CA . ARG A 1 82 ? 4.562 16.792 12.747 1.00 88.81 82 ARG A CA 1
ATOM 666 C C . ARG A 1 82 ? 3.110 16.912 13.230 1.00 88.81 82 ARG A C 1
ATOM 668 O O . ARG A 1 82 ? 2.472 17.920 12.960 1.00 88.81 82 ARG A O 1
ATOM 675 N N . HIS A 1 83 ? 2.574 15.884 13.890 1.00 89.56 83 HIS A N 1
ATOM 676 C CA . HIS A 1 83 ? 1.198 15.817 14.398 1.00 89.56 83 HIS A CA 1
ATOM 677 C C . HIS A 1 83 ? 0.108 15.928 13.316 1.00 89.56 83 HIS A C 1
ATOM 679 O O . HIS A 1 83 ? -1.050 16.212 13.608 1.00 89.56 83 HIS A O 1
ATOM 685 N N . THR A 1 84 ? 0.449 15.661 12.052 1.00 91.38 84 THR A N 1
ATOM 686 C CA . THR A 1 84 ? -0.525 15.611 10.950 1.00 91.38 84 THR A CA 1
ATOM 687 C C . THR A 1 84 ? -1.076 14.199 10.774 1.00 91.38 84 THR A C 1
ATOM 689 O O . THR A 1 84 ? -0.355 13.220 10.976 1.00 91.38 84 THR A O 1
ATOM 692 N N . LYS A 1 85 ? -2.345 14.056 10.371 1.00 93.94 85 LYS A N 1
ATOM 693 C CA . LYS A 1 85 ? -2.934 12.736 10.093 1.00 93.94 85 LYS A CA 1
ATOM 694 C C . LYS A 1 85 ? -2.194 12.053 8.940 1.00 93.94 85 LYS A C 1
ATOM 696 O O . LYS A 1 85 ? -2.015 12.648 7.877 1.00 93.94 85 LYS A O 1
ATOM 701 N N . ARG A 1 86 ? -1.759 10.803 9.140 1.00 93.88 86 ARG A N 1
ATOM 702 C CA . ARG A 1 86 ? -1.060 10.029 8.091 1.00 93.88 86 ARG A CA 1
ATOM 703 C C . ARG A 1 86 ? -2.013 9.481 7.038 1.00 93.88 86 ARG A C 1
ATOM 705 O O . ARG A 1 86 ? -1.601 9.270 5.895 1.00 93.88 86 ARG A O 1
ATOM 712 N N . TYR A 1 87 ? -3.262 9.261 7.432 1.00 96.38 87 TYR A N 1
ATOM 713 C CA . TYR A 1 87 ? -4.288 8.634 6.620 1.00 96.38 87 TYR A CA 1
ATOM 714 C C . TYR A 1 87 ? -5.563 9.467 6.607 1.00 96.38 87 TYR A C 1
ATOM 716 O O . TYR A 1 87 ? -5.844 10.235 7.528 1.00 96.38 87 TYR A O 1
ATOM 724 N N . ASP A 1 88 ? -6.322 9.289 5.539 1.00 95.31 88 ASP A N 1
ATOM 725 C CA . ASP A 1 88 ? -7.621 9.901 5.321 1.00 95.31 88 ASP A CA 1
ATOM 726 C C . ASP A 1 88 ? -8.656 8.783 5.141 1.00 95.31 88 ASP A C 1
ATOM 728 O O . ASP A 1 88 ? -8.376 7.774 4.489 1.00 95.31 88 ASP A O 1
ATOM 732 N N . CYS A 1 89 ? -9.823 8.943 5.760 1.00 94.06 89 CYS A N 1
ATOM 733 C CA . CYS A 1 89 ? -10.898 7.952 5.800 1.00 94.06 89 CYS A CA 1
ATOM 734 C C . CYS A 1 89 ? -12.193 8.597 5.327 1.00 94.06 89 CYS A C 1
ATOM 736 O O . CYS A 1 89 ? -12.540 9.693 5.767 1.00 94.06 89 CYS A O 1
ATOM 738 N N . ARG A 1 90 ? -12.926 7.901 4.462 1.00 94.81 90 ARG A N 1
ATOM 739 C CA . ARG A 1 90 ? -14.244 8.319 3.990 1.00 94.81 90 ARG A CA 1
ATOM 740 C C . ARG A 1 90 ? -15.205 7.151 4.047 1.00 94.81 90 ARG A C 1
ATOM 742 O O . ARG A 1 90 ? -14.844 6.044 3.672 1.00 94.81 90 ARG A O 1
ATOM 749 N N . GLU A 1 91 ? -16.435 7.424 4.439 1.00 94.31 91 GLU A N 1
ATOM 750 C CA . GLU A 1 91 ? -17.525 6.464 4.325 1.00 94.31 91 GLU A CA 1
ATOM 751 C C . GLU A 1 91 ? -18.342 6.794 3.074 1.00 94.31 91 GLU A C 1
ATOM 753 O O . GLU A 1 91 ? -18.692 7.951 2.831 1.00 94.31 91 GLU A O 1
ATOM 758 N N . ARG A 1 92 ? -18.605 5.785 2.242 1.00 93.06 92 ARG A N 1
ATOM 759 C CA . ARG A 1 92 ? -19.481 5.880 1.068 1.00 93.06 92 ARG A CA 1
ATOM 760 C C . ARG A 1 92 ? -20.379 4.648 1.064 1.00 93.06 92 ARG A C 1
ATOM 762 O O . ARG A 1 92 ? -19.870 3.535 1.085 1.00 93.06 92 ARG A O 1
ATOM 769 N N . ASN A 1 93 ? -21.700 4.832 1.049 1.00 89.44 93 ASN A N 1
ATOM 770 C CA . ASN A 1 93 ? -22.679 3.733 1.005 1.00 89.44 93 ASN A CA 1
ATOM 771 C C . ASN A 1 93 ? -22.479 2.659 2.100 1.00 89.44 93 ASN A C 1
ATOM 773 O O . ASN A 1 93 ? -22.629 1.468 1.840 1.00 89.44 93 ASN A O 1
ATOM 777 N N . GLY A 1 94 ? -22.087 3.070 3.313 1.00 89.06 94 GLY A N 1
ATOM 778 C CA . GLY A 1 94 ? -21.812 2.153 4.429 1.00 89.06 94 GLY A CA 1
ATOM 779 C C . GLY A 1 94 ? -20.483 1.391 4.333 1.00 89.06 94 GLY A C 1
ATOM 780 O O . GLY A 1 94 ? -20.197 0.567 5.194 1.00 89.06 94 GLY A O 1
ATOM 781 N N . GLN A 1 95 ? -19.661 1.664 3.317 1.00 93.62 95 GLN A N 1
ATOM 782 C CA . GLN A 1 95 ? -18.319 1.103 3.167 1.00 93.62 95 GLN A CA 1
ATOM 783 C C . GLN A 1 95 ? -17.268 2.150 3.526 1.00 93.62 95 GLN A C 1
ATOM 785 O O . GLN A 1 95 ? -17.366 3.319 3.135 1.00 93.62 95 GLN A O 1
ATOM 790 N N . THR A 1 96 ? -16.247 1.722 4.266 1.00 95.44 96 THR A N 1
ATOM 791 C CA . THR A 1 96 ? -15.131 2.590 4.643 1.00 95.44 96 THR A CA 1
ATOM 792 C C . THR A 1 96 ? -14.020 2.489 3.610 1.00 95.44 96 THR A C 1
ATOM 794 O O . THR A 1 96 ? -13.508 1.408 3.329 1.00 95.44 96 THR A O 1
ATOM 797 N N . TYR A 1 97 ? -13.604 3.636 3.091 1.00 96.06 97 TYR A N 1
ATOM 798 C CA . TYR A 1 97 ? -12.484 3.789 2.178 1.00 96.06 97 TYR A CA 1
ATOM 799 C C . TYR A 1 97 ? -11.361 4.556 2.857 1.00 96.06 97 TYR A C 1
ATOM 801 O O . TYR A 1 97 ? -11.583 5.595 3.483 1.00 96.06 97 TYR A O 1
ATOM 809 N N . VAL A 1 98 ? -10.138 4.067 2.699 1.00 96.56 98 VAL A N 1
ATOM 810 C CA . VAL A 1 98 ? -8.953 4.616 3.353 1.00 96.56 98 VAL A CA 1
ATOM 811 C C . VAL A 1 98 ? -7.865 4.922 2.332 1.00 96.56 98 VAL A C 1
ATOM 813 O O . VAL A 1 98 ? -7.741 4.246 1.314 1.00 96.56 98 VAL A O 1
ATOM 816 N N . ARG A 1 99 ? -7.069 5.958 2.597 1.00 95.62 99 ARG A N 1
ATOM 817 C CA . ARG A 1 99 ? -5.881 6.293 1.800 1.00 95.62 99 ARG A CA 1
ATOM 818 C C . ARG A 1 99 ? -4.774 6.890 2.651 1.00 95.62 99 ARG A C 1
ATOM 820 O O . ARG A 1 99 ? -5.038 7.477 3.700 1.00 95.62 99 ARG A O 1
ATOM 827 N N . ALA A 1 100 ? -3.538 6.843 2.160 1.00 96.25 100 ALA A N 1
ATOM 828 C CA . ALA A 1 100 ? -2.471 7.685 2.693 1.00 96.25 100 ALA A CA 1
ATOM 829 C C . ALA A 1 100 ? -2.725 9.155 2.337 1.00 96.25 100 ALA A C 1
ATOM 831 O O . ALA A 1 100 ? -3.028 9.480 1.188 1.00 96.25 100 ALA A O 1
ATOM 832 N N . ALA A 1 101 ? -2.563 10.058 3.304 1.00 94.50 101 ALA A N 1
ATOM 833 C CA . ALA A 1 101 ? -2.738 11.492 3.084 1.00 94.50 101 ALA A CA 1
ATOM 834 C C . ALA A 1 101 ? -1.643 12.074 2.165 1.00 94.50 101 ALA A C 1
ATOM 836 O O . ALA A 1 101 ? -1.905 12.989 1.385 1.00 94.50 101 ALA A O 1
ATOM 837 N N . TYR A 1 102 ? -0.437 11.500 2.197 1.00 91.81 102 TYR A N 1
ATOM 838 C CA . TYR A 1 102 ? 0.746 11.977 1.476 1.00 91.81 102 TYR A CA 1
ATOM 839 C C . TYR A 1 102 ? 1.681 10.827 1.063 1.00 91.81 102 TYR A C 1
ATOM 841 O O . TYR A 1 102 ? 1.544 9.706 1.557 1.00 91.81 102 TYR A O 1
ATOM 849 N N . LEU A 1 103 ? 2.655 11.144 0.194 1.00 88.75 103 LEU A N 1
ATOM 850 C CA . LEU A 1 103 ? 3.698 10.233 -0.313 1.00 88.75 103 LEU A CA 1
ATOM 851 C C . LEU A 1 103 ? 3.137 8.957 -0.960 1.00 88.75 103 LEU A C 1
ATOM 853 O O . LEU A 1 103 ? 3.615 7.859 -0.696 1.00 88.75 103 LEU A O 1
ATOM 857 N N . ARG A 1 104 ? 2.104 9.109 -1.794 1.00 89.44 104 ARG A N 1
ATOM 858 C CA . ARG A 1 104 ? 1.577 8.017 -2.619 1.00 89.44 104 ARG A CA 1
ATOM 859 C C . ARG A 1 104 ? 2.444 7.887 -3.868 1.00 89.44 104 ARG A C 1
ATOM 861 O O . ARG A 1 104 ? 2.537 8.836 -4.638 1.00 89.44 104 ARG A O 1
ATOM 868 N N . ASN A 1 105 ? 3.067 6.733 -4.037 1.00 88.88 105 ASN A N 1
ATOM 869 C CA . ASN A 1 105 ? 3.854 6.356 -5.200 1.00 88.88 105 ASN A CA 1
ATOM 870 C C . ASN A 1 105 ? 3.646 4.858 -5.449 1.00 88.88 105 ASN A C 1
ATOM 872 O O . ASN A 1 105 ? 4.502 4.042 -5.111 1.00 88.88 105 ASN A O 1
ATOM 876 N N . PHE A 1 106 ? 2.457 4.490 -5.931 1.00 85.06 106 PHE A N 1
ATOM 877 C CA . PHE A 1 106 ? 2.102 3.084 -6.086 1.00 85.06 106 PHE A CA 1
ATOM 878 C C . PHE A 1 106 ? 3.034 2.394 -7.080 1.00 85.06 106 PHE A C 1
ATOM 880 O O . PHE A 1 106 ? 3.192 2.839 -8.218 1.00 85.06 106 PHE A O 1
ATOM 887 N N . GLU A 1 107 ? 3.632 1.289 -6.641 1.00 80.88 107 GLU A N 1
ATOM 888 C CA . GLU A 1 107 ? 4.411 0.424 -7.513 1.00 80.88 107 GLU A CA 1
ATOM 889 C C . GLU A 1 107 ? 3.479 -0.146 -8.582 1.00 80.88 107 GLU A C 1
ATOM 891 O O . GLU A 1 107 ? 2.386 -0.640 -8.284 1.00 80.88 107 GLU A O 1
ATOM 896 N N . ARG A 1 108 ? 3.908 -0.078 -9.844 1.00 75.62 108 ARG A N 1
ATOM 897 C CA . ARG A 1 108 ? 3.174 -0.719 -10.933 1.00 75.62 108 ARG A CA 1
ATOM 898 C C . ARG A 1 108 ? 3.185 -2.226 -10.703 1.00 75.62 108 ARG A C 1
ATOM 900 O O . ARG A 1 108 ? 4.203 -2.791 -10.305 1.00 75.62 108 ARG A O 1
ATOM 907 N N . SER A 1 109 ? 2.055 -2.876 -10.971 1.00 77.56 109 SER A N 1
ATOM 908 C CA . SER A 1 109 ? 2.045 -4.334 -11.013 1.00 77.56 109 SER A CA 1
ATOM 909 C C . SER A 1 109 ? 2.966 -4.791 -12.147 1.00 77.56 109 SER A C 1
ATOM 911 O O . SER A 1 109 ? 2.804 -4.314 -13.274 1.00 77.56 109 SER A O 1
ATOM 913 N N . PRO A 1 110 ? 3.894 -5.728 -11.894 1.00 79.38 110 PRO A N 1
ATOM 914 C CA . PRO A 1 110 ? 4.700 -6.301 -12.960 1.00 79.38 110 PRO A CA 1
ATOM 915 C C . PRO A 1 110 ? 3.874 -7.210 -13.886 1.00 79.38 110 PRO A C 1
ATOM 917 O O . PRO A 1 110 ? 4.354 -7.638 -14.936 1.00 79.38 110 PRO A O 1
ATOM 920 N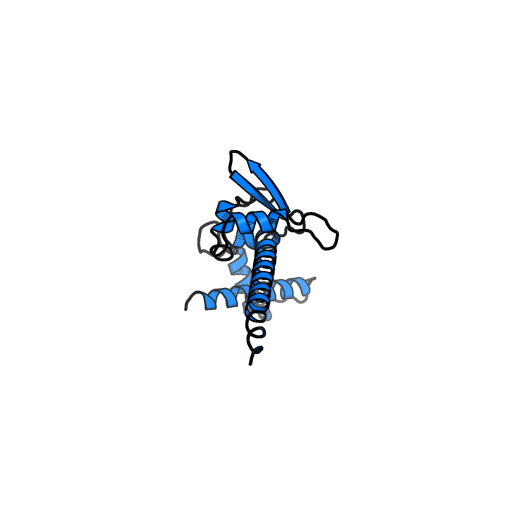 N . TYR A 1 111 ? 2.625 -7.499 -13.511 1.00 82.88 111 TYR A N 1
ATOM 921 C CA . TYR A 1 111 ? 1.715 -8.394 -14.206 1.00 82.88 111 TYR A CA 1
ATOM 922 C C . TYR A 1 111 ? 0.585 -7.643 -14.913 1.00 82.88 111 TYR A C 1
ATOM 924 O O . TYR A 1 111 ? 0.120 -6.595 -14.462 1.00 82.88 111 TYR A O 1
ATOM 932 N N . HIS A 1 112 ? 0.081 -8.222 -16.003 1.00 80.19 112 HIS A N 1
ATOM 933 C CA . HIS A 1 112 ? -1.119 -7.724 -16.665 1.00 80.19 112 HIS A CA 1
ATOM 934 C C . HIS A 1 112 ? -2.355 -7.934 -15.784 1.00 80.19 112 HIS A C 1
ATOM 936 O O . HIS A 1 112 ? -2.866 -9.052 -15.688 1.00 80.19 112 HIS A O 1
ATOM 942 N N . GLY A 1 113 ? -2.873 -6.855 -15.189 1.00 77.19 113 GLY A N 1
ATOM 943 C CA . GLY A 1 113 ? -4.149 -6.840 -14.467 1.00 77.19 113 GLY A CA 1
ATOM 944 C C . GLY A 1 113 ? -4.295 -8.008 -13.485 1.00 77.19 113 GLY A C 1
ATOM 945 O O . GLY A 1 113 ? -3.512 -8.143 -12.552 1.00 77.19 113 GLY A O 1
ATOM 946 N N . LYS A 1 114 ? -5.297 -8.868 -13.714 1.00 73.88 114 LYS A N 1
ATOM 947 C CA . LYS A 1 114 ? -5.604 -10.047 -12.877 1.00 73.88 114 LYS A CA 1
ATOM 948 C C . LYS A 1 114 ? -4.903 -11.339 -13.322 1.00 73.88 114 LYS A C 1
ATOM 950 O O . LYS A 1 114 ? -5.245 -12.420 -12.849 1.00 73.88 114 LYS A O 1
ATOM 955 N N . THR A 1 115 ? -3.977 -11.263 -14.270 1.00 81.44 115 THR A N 1
ATOM 956 C CA . THR A 1 115 ? -3.252 -12.433 -14.779 1.00 81.44 115 THR A CA 1
ATOM 957 C C . THR A 1 115 ? -1.904 -12.582 -14.079 1.00 81.44 115 THR A C 1
ATOM 959 O O . THR A 1 115 ? -1.393 -11.638 -13.487 1.00 81.44 115 THR A O 1
ATOM 962 N N . LYS A 1 116 ? -1.299 -13.769 -14.170 1.00 81.31 116 LYS A N 1
ATOM 963 C CA . LYS A 1 116 ? 0.081 -14.017 -13.711 1.00 81.31 116 LYS A CA 1
ATOM 964 C C . LYS A 1 116 ? 1.123 -13.788 -14.814 1.00 81.31 116 LYS A C 1
ATOM 966 O O . LYS A 1 116 ? 2.266 -14.212 -14.679 1.00 81.31 116 LYS A O 1
ATOM 971 N N . VAL A 1 117 ? 0.734 -13.162 -15.925 1.00 85.25 117 VAL A N 1
ATOM 972 C CA . VAL A 1 117 ? 1.620 -12.928 -17.072 1.00 85.25 117 VAL A CA 1
ATOM 973 C C . VAL A 1 117 ? 2.338 -11.597 -16.874 1.00 85.25 117 VAL A C 1
ATOM 975 O O . VAL A 1 117 ? 1.679 -10.567 -16.707 1.00 85.25 117 VAL A O 1
ATOM 978 N N . LYS A 1 118 ? 3.678 -11.623 -16.856 1.00 86.00 118 LYS A N 1
ATOM 979 C CA . LYS A 1 118 ? 4.510 -10.414 -16.748 1.00 86.00 118 LYS A CA 1
ATOM 980 C C . LYS A 1 118 ? 4.272 -9.515 -17.963 1.00 86.00 118 LYS A C 1
ATOM 982 O O . LYS A 1 118 ? 4.058 -10.013 -19.068 1.00 86.00 118 LYS A O 1
ATOM 987 N N . THR A 1 119 ? 4.275 -8.201 -17.758 1.00 86.94 119 THR A N 1
ATOM 988 C CA . THR A 1 119 ? 4.092 -7.259 -18.868 1.00 86.94 119 THR A CA 1
ATOM 989 C C . THR A 1 119 ? 5.277 -7.295 -19.825 1.00 86.94 119 THR A C 1
ATOM 991 O O . THR A 1 119 ? 6.392 -7.613 -19.412 1.00 86.94 119 THR A O 1
ATOM 994 N N . LEU A 1 120 ? 5.062 -6.927 -21.094 1.00 89.19 120 LEU A N 1
ATOM 995 C CA . LEU A 1 120 ? 6.160 -6.814 -22.062 1.00 89.19 120 LEU A CA 1
ATOM 996 C C . LEU A 1 120 ? 7.280 -5.912 -21.531 1.00 89.19 120 LEU A C 1
ATOM 998 O O . LEU A 1 120 ? 8.444 -6.251 -21.674 1.00 89.19 120 LEU A O 1
ATOM 1002 N N . PHE A 1 121 ? 6.930 -4.806 -20.869 1.00 85.12 121 PHE A N 1
ATOM 1003 C CA . PHE A 1 121 ? 7.906 -3.918 -20.243 1.00 85.12 121 PHE A CA 1
ATOM 1004 C C . PHE A 1 121 ? 8.786 -4.654 -19.221 1.00 85.12 121 PHE A C 1
ATOM 1006 O O . PHE A 1 121 ? 10.008 -4.573 -19.304 1.00 85.12 121 PHE A O 1
ATOM 1013 N N . GLU A 1 122 ? 8.180 -5.420 -18.308 1.00 86.44 122 GLU A N 1
ATOM 1014 C CA . GLU A 1 122 ? 8.925 -6.188 -17.301 1.00 86.44 122 GLU A CA 1
ATOM 1015 C C . GLU A 1 122 ? 9.768 -7.312 -17.913 1.00 86.44 122 GLU A C 1
ATOM 1017 O O . GLU A 1 122 ? 10.876 -7.581 -17.460 1.00 86.44 122 GLU A O 1
ATOM 1022 N N . VAL A 1 123 ? 9.277 -7.975 -18.960 1.00 87.69 123 VAL A N 1
ATOM 1023 C CA . VAL A 1 123 ? 10.063 -9.002 -19.659 1.00 87.69 123 VAL A CA 1
ATOM 1024 C C . VAL A 1 123 ? 11.253 -8.366 -20.381 1.00 87.69 123 VAL A C 1
ATOM 1026 O O . VAL A 1 123 ? 12.374 -8.863 -20.277 1.00 87.69 123 VAL A O 1
ATOM 1029 N N . SER A 1 124 ? 11.031 -7.245 -21.068 1.00 86.88 124 SER A N 1
ATOM 1030 C CA . SER A 1 124 ? 12.072 -6.528 -21.802 1.00 86.88 124 SER A CA 1
ATOM 1031 C C . SER A 1 124 ? 13.140 -5.956 -20.876 1.00 86.88 124 SER A C 1
ATOM 1033 O O . SER A 1 124 ? 14.320 -6.105 -21.175 1.00 86.88 124 SER A O 1
ATOM 1035 N N . ILE A 1 125 ? 12.767 -5.353 -19.740 1.00 84.81 125 ILE A N 1
ATOM 1036 C CA . ILE A 1 125 ? 13.756 -4.787 -18.811 1.00 84.81 125 ILE A CA 1
ATOM 1037 C C . ILE A 1 125 ? 14.629 -5.883 -18.195 1.00 84.81 125 ILE A C 1
ATOM 1039 O O . ILE A 1 125 ? 15.842 -5.723 -18.123 1.00 84.81 125 ILE A O 1
ATOM 1043 N N . VAL A 1 126 ? 14.044 -7.030 -17.828 1.00 86.00 126 VAL A N 1
ATOM 1044 C C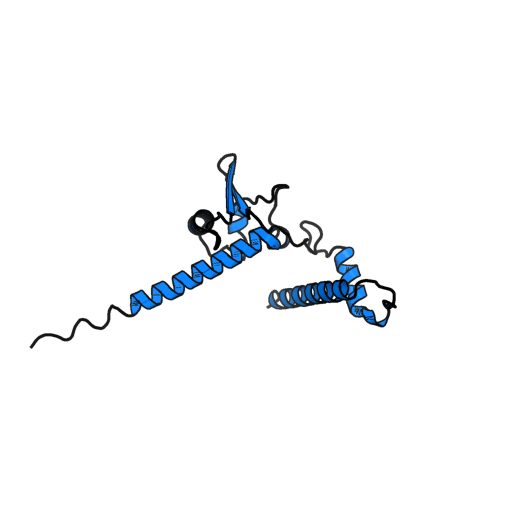A . VAL A 1 126 ? 14.805 -8.185 -17.328 1.00 86.00 126 VAL A CA 1
ATOM 1045 C C . VAL A 1 126 ? 15.761 -8.706 -18.400 1.00 86.00 126 VAL A C 1
ATOM 1047 O O . VAL A 1 126 ? 16.910 -9.009 -18.096 1.00 86.00 126 VAL A O 1
ATOM 1050 N N . CYS A 1 127 ? 15.313 -8.777 -19.655 1.00 87.00 127 CYS A N 1
ATOM 1051 C CA . CYS A 1 127 ? 16.161 -9.186 -20.770 1.00 87.00 127 CYS A CA 1
ATOM 1052 C C . CYS A 1 127 ? 17.356 -8.238 -20.955 1.00 87.00 127 CYS A C 1
ATOM 1054 O O . CYS A 1 127 ? 18.491 -8.702 -21.008 1.00 87.00 127 CYS A O 1
ATOM 1056 N N . VAL A 1 128 ? 17.121 -6.922 -20.986 1.00 85.62 128 VAL A N 1
ATOM 1057 C CA . VAL A 1 128 ? 18.191 -5.919 -21.127 1.00 85.62 128 VAL A CA 1
ATOM 1058 C C . VAL A 1 128 ? 19.172 -5.994 -19.958 1.00 85.62 128 VAL A C 1
ATOM 1060 O O . VAL A 1 128 ? 20.377 -6.030 -20.173 1.00 85.62 128 VAL A O 1
ATOM 1063 N N . LEU A 1 129 ? 18.673 -6.079 -18.723 1.00 82.06 129 LEU A N 1
ATOM 1064 C CA . LEU A 1 129 ? 19.520 -6.127 -17.528 1.00 82.06 129 LEU A CA 1
ATOM 1065 C C . LEU A 1 129 ? 20.378 -7.396 -17.450 1.00 82.06 129 LEU A C 1
ATOM 1067 O O . LEU A 1 129 ? 21.507 -7.330 -16.972 1.00 82.06 129 LEU A O 1
ATOM 1071 N N . ASN A 1 130 ? 19.863 -8.538 -17.911 1.00 85.12 130 ASN A N 1
ATOM 1072 C CA . ASN A 1 130 ? 20.612 -9.797 -17.923 1.00 85.12 130 ASN A CA 1
ATOM 1073 C C . ASN A 1 130 ? 21.685 -9.853 -19.016 1.00 85.12 130 ASN A C 1
ATOM 1075 O O . ASN A 1 130 ? 22.612 -10.644 -18.897 1.00 85.12 130 ASN A O 1
ATOM 1079 N N . ASN A 1 131 ? 21.553 -9.034 -20.058 1.00 87.31 131 ASN A N 1
ATOM 1080 C CA . ASN A 1 131 ? 22.470 -8.989 -21.194 1.00 87.31 131 ASN A CA 1
ATOM 1081 C C . ASN A 1 131 ? 23.119 -7.603 -21.301 1.00 87.31 131 ASN A C 1
ATOM 1083 O O . ASN A 1 131 ? 23.379 -7.125 -22.396 1.00 87.31 131 ASN A O 1
ATOM 1087 N N . LEU A 1 132 ? 23.336 -6.924 -20.16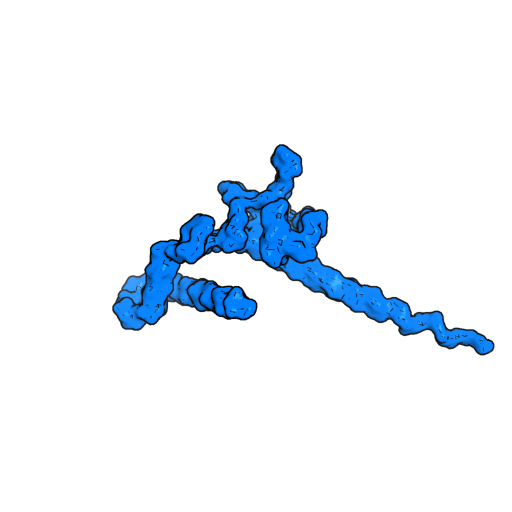7 1.00 80.88 132 LEU A N 1
ATOM 1088 C CA . LEU A 1 132 ? 23.795 -5.531 -20.144 1.00 80.88 132 LEU A CA 1
ATOM 1089 C C . LEU A 1 132 ? 25.133 -5.345 -20.881 1.00 80.88 132 LEU A C 1
ATOM 1091 O O . LEU A 1 132 ? 25.360 -4.295 -21.465 1.00 80.88 132 LEU A O 1
ATOM 1095 N N . GLU A 1 133 ? 25.985 -6.374 -20.865 1.00 80.75 133 GLU A N 1
ATOM 1096 C CA . GLU A 1 133 ? 27.279 -6.414 -21.561 1.00 80.75 133 GLU A CA 1
ATOM 1097 C C . GLU A 1 133 ? 27.137 -6.412 -23.092 1.00 80.75 133 GLU A C 1
ATOM 1099 O O . GLU A 1 133 ? 28.050 -5.977 -23.789 1.00 80.75 133 GLU A O 1
ATOM 1104 N N . ASP A 1 134 ? 25.985 -6.846 -23.613 1.00 82.62 134 ASP A N 1
ATOM 1105 C CA . ASP A 1 134 ? 25.688 -6.874 -25.048 1.00 82.62 134 ASP A CA 1
ATOM 1106 C C . ASP A 1 134 ? 25.131 -5.533 -25.562 1.00 82.62 134 ASP A C 1
ATOM 1108 O O . ASP A 1 134 ? 24.942 -5.357 -26.769 1.00 82.62 134 ASP A O 1
ATOM 1112 N N . PHE A 1 135 ? 24.849 -4.580 -24.665 1.00 76.19 135 PHE A N 1
ATOM 1113 C CA . PHE A 1 135 ? 24.337 -3.257 -25.013 1.00 76.19 135 PHE A CA 1
ATOM 1114 C C . PHE A 1 135 ? 25.405 -2.185 -24.792 1.00 76.19 135 PHE A C 1
ATOM 1116 O O . PHE A 1 135 ? 25.902 -1.995 -23.684 1.00 76.19 135 PHE A O 1
ATOM 1123 N N . ASP A 1 136 ? 25.699 -1.421 -25.843 1.00 76.50 136 ASP A N 1
ATOM 1124 C CA . ASP A 1 136 ? 26.500 -0.206 -25.725 1.00 76.50 136 ASP A CA 1
ATOM 1125 C C . ASP A 1 136 ? 25.654 0.905 -25.082 1.00 76.50 136 ASP A C 1
ATOM 1127 O O . ASP A 1 136 ? 24.739 1.468 -25.692 1.00 76.50 136 ASP A O 1
ATOM 1131 N N . LEU A 1 137 ? 25.932 1.165 -23.804 1.00 72.00 137 LEU A N 1
ATOM 1132 C CA . LEU A 1 137 ? 25.259 2.170 -22.985 1.00 72.00 137 LEU A CA 1
ATOM 1133 C C . LEU A 1 137 ? 26.171 3.371 -22.689 1.00 72.00 137 LEU A C 1
ATOM 1135 O O . LEU A 1 137 ? 25.808 4.201 -21.856 1.00 72.00 137 LEU A O 1
ATOM 1139 N N . GLU A 1 138 ? 27.320 3.509 -23.365 1.00 70.19 138 GLU A N 1
ATOM 1140 C CA . GLU A 1 138 ? 28.282 4.594 -23.104 1.00 70.19 138 GLU A CA 1
ATOM 1141 C C . GLU A 1 138 ? 27.692 5.987 -23.374 1.00 70.19 138 GLU A C 1
ATOM 1143 O O . GLU A 1 138 ? 28.052 6.965 -22.720 1.00 70.19 138 GLU A O 1
ATOM 1148 N N . SER A 1 139 ? 26.728 6.086 -24.295 1.00 67.88 139 SER A N 1
ATOM 1149 C CA . SER A 1 139 ? 25.993 7.325 -24.574 1.00 67.88 139 SER A CA 1
ATOM 1150 C C . SER A 1 139 ? 24.708 7.485 -23.755 1.00 67.88 139 SER A C 1
ATOM 1152 O O . SER A 1 139 ? 23.941 8.419 -24.007 1.00 67.88 139 SER A O 1
ATOM 1154 N N . PHE A 1 140 ? 24.408 6.570 -22.826 1.00 67.19 140 PHE A N 1
ATOM 1155 C CA . PHE A 1 140 ? 23.187 6.648 -22.032 1.00 67.19 140 PHE A CA 1
ATOM 1156 C C . PHE A 1 140 ? 23.370 7.696 -20.925 1.00 67.19 140 PHE A C 1
ATOM 1158 O O . PHE A 1 140 ? 24.226 7.532 -20.058 1.00 67.19 140 PHE A O 1
ATOM 1165 N N . PRO A 1 141 ? 22.581 8.782 -20.917 1.00 63.94 141 PRO A N 1
ATOM 1166 C CA . PRO A 1 141 ? 22.892 9.961 -20.108 1.00 63.94 141 PRO A CA 1
ATOM 1167 C C . PRO A 1 141 ? 22.776 9.740 -18.589 1.00 63.94 141 PRO A C 1
ATOM 1169 O O . PRO A 1 141 ? 23.173 10.611 -17.819 1.00 63.94 141 PRO A O 1
ATOM 1172 N N . GLU A 1 142 ? 22.229 8.606 -18.132 1.00 65.12 142 GLU A N 1
ATOM 1173 C CA . GLU A 1 142 ? 21.827 8.413 -16.737 1.00 65.12 142 GLU A CA 1
ATOM 1174 C C . GLU A 1 142 ? 22.046 6.972 -16.230 1.00 65.12 142 GLU A C 1
ATOM 1176 O O . GLU A 1 142 ? 21.111 6.192 -16.049 1.00 65.12 142 GLU A O 1
ATOM 1181 N N . GLU A 1 143 ? 23.299 6.629 -15.917 1.00 64.88 143 GLU A N 1
ATOM 1182 C CA . GLU A 1 143 ? 23.709 5.353 -15.290 1.00 64.88 143 GLU A CA 1
ATOM 1183 C C . GLU A 1 143 ? 22.928 5.030 -13.991 1.00 64.88 143 GLU A C 1
ATOM 1185 O O . GLU A 1 143 ? 22.677 3.872 -13.646 1.00 64.88 143 GLU A O 1
ATOM 1190 N N . HIS A 1 144 ? 22.457 6.061 -13.284 1.00 63.91 144 HIS A N 1
ATOM 1191 C CA . HIS A 1 144 ? 21.670 5.927 -12.057 1.00 63.91 144 HIS A CA 1
ATOM 1192 C C . HIS A 1 144 ? 20.256 5.349 -12.274 1.00 63.91 144 HIS A C 1
ATOM 1194 O O . HIS A 1 144 ? 19.671 4.794 -11.342 1.00 63.91 144 HIS A O 1
ATOM 1200 N N . ILE A 1 145 ? 19.695 5.441 -13.486 1.00 69.00 145 ILE A N 1
ATOM 1201 C CA . 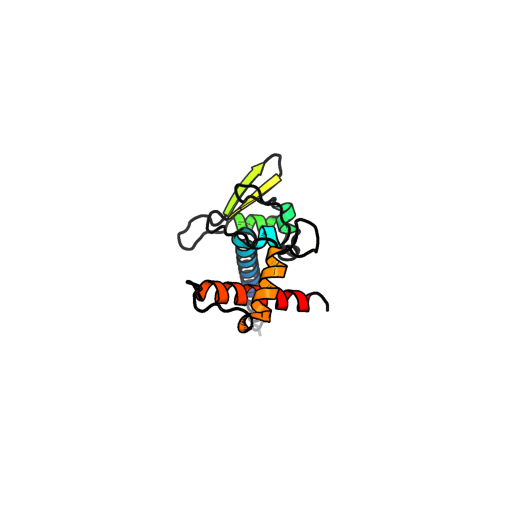ILE A 1 145 ? 18.426 4.780 -13.822 1.00 69.00 145 ILE A CA 1
ATOM 1202 C C . ILE A 1 145 ? 18.636 3.264 -13.870 1.00 69.00 145 ILE A C 1
ATOM 1204 O O . ILE A 1 145 ? 17.854 2.510 -13.290 1.00 69.00 145 ILE A O 1
ATOM 1208 N N . LEU A 1 146 ? 19.722 2.812 -14.502 1.00 68.94 146 LEU A N 1
ATOM 1209 C CA . LEU A 1 146 ? 20.034 1.389 -14.656 1.00 68.94 146 LEU A CA 1
ATOM 1210 C C . LEU A 1 146 ? 20.250 0.707 -13.300 1.00 68.94 146 LEU A C 1
ATOM 1212 O O . LEU A 1 146 ? 19.760 -0.400 -13.076 1.00 68.94 146 LEU A O 1
ATOM 1216 N N . SER A 1 147 ? 20.927 1.378 -12.364 1.00 67.75 147 SER A N 1
ATOM 1217 C CA . SER A 1 147 ? 21.153 0.841 -11.016 1.00 67.75 147 SER A CA 1
ATOM 1218 C C . SER A 1 147 ? 19.860 0.725 -10.197 1.00 67.75 147 SER A C 1
ATOM 1220 O O . SER A 1 147 ? 19.655 -0.285 -9.516 1.00 67.75 147 SER A O 1
ATOM 1222 N N . ASN A 1 148 ? 18.945 1.693 -10.305 1.00 66.75 148 ASN A N 1
ATOM 1223 C CA . ASN A 1 148 ? 17.631 1.628 -9.658 1.00 66.75 148 ASN A CA 1
ATOM 1224 C C . ASN A 1 148 ? 16.772 0.476 -10.204 1.00 66.75 148 ASN A C 1
ATOM 1226 O O . ASN A 1 148 ? 16.189 -0.281 -9.424 1.00 66.75 148 ASN A O 1
ATOM 1230 N N . GLU A 1 149 ? 16.736 0.294 -11.526 1.00 69.50 149 GLU A N 1
ATOM 1231 C CA . GLU A 1 149 ? 15.996 -0.803 -12.160 1.00 69.50 149 GLU A CA 1
ATOM 1232 C C . GLU A 1 149 ? 16.605 -2.173 -11.814 1.00 69.50 149 GLU A C 1
ATOM 1234 O O . GLU A 1 149 ? 15.876 -3.110 -11.481 1.00 69.50 149 GLU A O 1
ATOM 1239 N N . ARG A 1 150 ? 17.940 -2.280 -11.770 1.00 66.88 150 ARG A N 1
ATOM 1240 C CA . ARG A 1 150 ? 18.653 -3.494 -11.338 1.00 66.88 150 ARG A CA 1
ATOM 1241 C C . ARG A 1 150 ? 18.307 -3.893 -9.899 1.00 66.88 150 ARG A C 1
ATOM 1243 O O . ARG A 1 150 ? 18.042 -5.068 -9.625 1.00 66.88 150 ARG A O 1
ATOM 1250 N N . ASN A 1 151 ? 18.250 -2.925 -8.984 1.00 67.62 151 ASN A N 1
ATOM 1251 C CA . ASN A 1 151 ? 17.847 -3.165 -7.594 1.00 67.62 151 ASN A CA 1
ATOM 1252 C C . ASN A 1 151 ? 16.370 -3.590 -7.494 1.00 67.62 151 ASN A C 1
ATOM 1254 O O . ASN A 1 151 ? 16.027 -4.477 -6.704 1.00 67.62 151 ASN A O 1
ATOM 1258 N N . ARG A 1 152 ? 15.489 -3.020 -8.329 1.00 68.31 152 ARG A N 1
ATOM 1259 C CA . ARG A 1 152 ? 14.071 -3.411 -8.395 1.00 68.31 152 ARG A CA 1
ATOM 1260 C C . ARG A 1 152 ? 13.889 -4.850 -8.881 1.00 68.31 152 ARG A C 1
ATOM 1262 O O . ARG A 1 152 ? 13.108 -5.593 -8.291 1.00 68.31 152 ARG A O 1
ATOM 1269 N N . VAL A 1 153 ? 14.615 -5.260 -9.921 1.00 65.06 153 VAL A N 1
ATOM 1270 C CA . VAL A 1 153 ? 14.537 -6.630 -10.454 1.00 65.06 153 VAL A CA 1
ATOM 1271 C C . VAL A 1 153 ? 15.052 -7.650 -9.439 1.00 65.06 153 VAL A C 1
ATOM 1273 O O . VAL A 1 153 ? 14.356 -8.627 -9.168 1.00 65.06 153 VAL A O 1
ATOM 1276 N N . THR A 1 154 ? 16.194 -7.381 -8.799 1.00 60.22 154 THR A N 1
ATOM 1277 C CA . THR A 1 154 ? 16.792 -8.286 -7.797 1.00 60.22 154 THR A CA 1
ATOM 1278 C C . THR A 1 154 ? 15.855 -8.520 -6.601 1.00 60.22 154 THR A C 1
ATOM 1280 O O . THR A 1 154 ? 15.581 -9.660 -6.220 1.00 60.22 154 THR A O 1
ATOM 1283 N N . THR A 1 155 ? 15.267 -7.448 -6.058 1.00 58.34 155 THR A N 1
ATOM 1284 C CA . THR A 1 155 ? 14.314 -7.534 -4.931 1.00 58.34 155 THR A CA 1
ATOM 1285 C C . THR A 1 155 ? 12.968 -8.166 -5.316 1.00 58.34 155 THR A C 1
ATOM 1287 O O . THR A 1 155 ? 12.281 -8.747 -4.470 1.00 58.34 155 THR A O 1
ATOM 1290 N N . GLY A 1 156 ? 12.578 -8.093 -6.593 1.00 54.41 156 GLY A N 1
ATOM 1291 C CA . GLY A 1 156 ? 11.422 -8.808 -7.135 1.00 54.41 156 GLY A CA 1
ATOM 1292 C C . GLY A 1 156 ? 11.644 -10.322 -7.218 1.00 54.41 156 GLY A C 1
ATOM 1293 O O . GLY A 1 156 ? 10.758 -11.087 -6.838 1.00 54.41 156 GLY A O 1
ATOM 1294 N N . THR A 1 157 ? 12.832 -10.759 -7.648 1.00 50.69 157 THR A N 1
ATOM 1295 C CA . THR A 1 157 ? 13.173 -12.183 -7.815 1.00 50.69 157 THR A CA 1
ATOM 1296 C C . THR A 1 157 ? 13.335 -12.949 -6.498 1.00 50.69 157 THR A C 1
ATOM 1298 O O . THR A 1 157 ? 12.907 -14.100 -6.407 1.00 50.69 157 THR A O 1
ATOM 1301 N N . GLU A 1 158 ? 13.869 -12.323 -5.445 1.00 44.75 158 GLU A N 1
ATOM 1302 C CA . GLU A 1 158 ? 14.045 -12.974 -4.132 1.00 44.75 158 GLU A CA 1
ATOM 1303 C C . GLU A 1 158 ? 12.701 -13.295 -3.448 1.00 44.75 158 GLU A C 1
ATOM 1305 O O . GLU A 1 158 ? 12.548 -14.332 -2.798 1.00 44.75 158 GLU A O 1
ATOM 1310 N N . ASN A 1 159 ? 11.679 -12.460 -3.660 1.00 47.84 159 ASN A N 1
ATOM 1311 C CA . ASN A 1 159 ? 10.330 -12.692 -3.133 1.00 47.84 159 ASN A CA 1
ATOM 1312 C C . ASN A 1 159 ? 9.564 -13.806 -3.880 1.00 47.84 159 ASN A C 1
ATOM 1314 O O . ASN A 1 159 ? 8.630 -14.388 -3.322 1.00 47.84 159 ASN A O 1
ATOM 1318 N N . GLU A 1 160 ? 9.948 -14.130 -5.121 1.00 47.25 160 GLU A N 1
ATOM 1319 C CA . GLU A 1 160 ? 9.352 -15.220 -5.911 1.00 47.25 160 GLU A CA 1
ATOM 1320 C C . GLU A 1 160 ? 9.877 -16.606 -5.472 1.00 47.25 160 GLU A C 1
ATOM 1322 O O . GLU A 1 160 ? 9.121 -17.578 -5.482 1.00 47.25 160 GLU A O 1
ATOM 1327 N N . GLN A 1 161 ? 11.123 -16.708 -4.987 1.00 40.34 161 GLN A N 1
ATOM 1328 C CA . GLN A 1 161 ? 11.713 -17.976 -4.518 1.00 40.34 161 GLN A CA 1
ATOM 1329 C C . GLN A 1 161 ? 11.216 -18.423 -3.129 1.00 40.34 161 GLN A C 1
ATOM 1331 O O . GLN A 1 161 ? 11.270 -19.611 -2.810 1.00 40.34 161 GLN A O 1
ATOM 1336 N N . GLY A 1 162 ? 10.670 -17.510 -2.318 1.00 39.84 162 GLY A N 1
ATOM 1337 C CA . GLY A 1 162 ? 10.111 -17.813 -0.993 1.00 39.84 162 GLY A CA 1
ATOM 1338 C C . GLY A 1 162 ? 8.653 -18.297 -0.977 1.00 39.84 162 GLY A C 1
ATOM 1339 O O . GLY A 1 162 ? 8.184 -18.742 0.065 1.00 39.84 162 GLY A O 1
ATOM 1340 N N . ARG A 1 163 ? 7.920 -18.215 -2.100 1.00 40.62 163 ARG A N 1
ATOM 1341 C CA . ARG A 1 163 ? 6.507 -18.653 -2.204 1.00 40.62 163 ARG A CA 1
ATOM 1342 C C . ARG A 1 163 ? 6.318 -20.073 -2.758 1.00 40.62 163 ARG A C 1
ATOM 1344 O O . ARG A 1 163 ? 5.191 -20.554 -2.767 1.00 40.62 163 ARG A O 1
ATOM 1351 N N . ASN A 1 164 ? 7.393 -20.728 -3.200 1.00 37.12 164 ASN A N 1
ATOM 1352 C CA . ASN A 1 164 ? 7.392 -22.109 -3.710 1.00 37.12 164 ASN A CA 1
ATOM 1353 C C . ASN A 1 164 ? 7.991 -23.120 -2.706 1.00 37.12 164 ASN A C 1
ATOM 1355 O O . ASN A 1 164 ? 8.565 -24.129 -3.115 1.00 37.12 164 ASN A O 1
ATOM 1359 N N . LYS A 1 165 ? 7.884 -22.848 -1.401 1.00 33.91 165 LYS A N 1
ATOM 1360 C CA . LYS A 1 165 ? 8.185 -23.800 -0.325 1.00 33.91 165 LYS A CA 1
ATOM 1361 C C . LYS A 1 165 ? 7.016 -23.893 0.641 1.00 33.91 165 LYS A C 1
ATOM 1363 O O . LYS A 1 165 ? 6.420 -22.830 0.922 1.00 33.91 165 LYS A O 1
#

Organism: NCBI:txid259542

pLDDT: mean 80.55, std 16.41, range [33.91, 96.56]

Radius of gyration: 22.38 Å; chains: 1; bounding box: 51×41×86 Å

InterPro domains:
  IPR002745 Phosphotransferase KptA/Tpt1 [PF01885] (25-104)
  IPR002745 Phosphotransferase KptA/Tpt1 [PTHR12684] (17-101)
  IPR042080 RNA 2'-phosphotransferase, N-terminal domain [G3DSA:1.10.10.970] (22-100)

Foldseek 3Di:
DDDDDDPPPPPVVVVVVVVVVVVLVLLLVLVCCCQAECVVQQQFDADPVSKTWLVVVCVGPSNVVPDSVVSVVSQVPDADPVRHRQKDWDDDPNIIIIHGPDNHDYHHHLDDRPDPHGDPVNVVLVVCLVVVVVDDCVVPPCPPVNVVSVVVVVVVVVVVVVVVD

Secondary structure (DSSP, 8-state):
-----SSSSHHHHHHHHHHHHHHHHHHHHHHHHIIIIITTTTT----TTS-EEHHHHHHSTTTTTS-HHHHHHHHHH-B-TTS-BSEEEEEETTEEEEEESS---PPPPSB-TTSSPBPHHHHHHHHHHHTGGGS--TT-S-HHHHHHHHHHHHHHHHHHHTS--